Protein AF-A0A4D7AUW5-F1 (afdb_monomer_lite)

Sequence (113 aa):
MTYCKEFSALLDPYIDGELSPEETARVREHLHTCDGCRAYVQAALAIRDAFPEAEDTPVPDGFAAGVMAAIRADAAPGSAGDPGGQRRCSPWPPAVPSWCWPSPACPAPAAPL

Secondary structure (DSSP, 8-state):
----TTTHHHHHHHHHT-S-HHHHHHHHHHHHH-HHHHHHHHHHHHHHTT-TT---PPPPTTHHHHHHHHHHHHTS------TT------SSSTTS-S-SS--S--PPPPPP-

Organism: NCBI:txid2093857

Foldseek 3Di:
DDDDPVCPVPLVCLLVVNDDPVSVVVVVVVCVPDVRSVVVSVVSNVVVVVPPVPDPDDDDPCNVVVVVVVVVVVVDPDCPDDPDDDDDAWDVVVVTGHDVDDDDPDDDDDDDD

InterPro domains:
  IPR027383 Putative zinc-finger [PF13490] (4-38)
  IPR041916 Anti-sigma factor, zinc-finger domain superfamily [G3DSA:1.10.10.1320] (6-109)

Structure (mmCIF, N/CA/C/O backbone):
data_AF-A0A4D7AUW5-F1
#
_entry.id   AF-A0A4D7AUW5-F1
#
loop_
_atom_site.group_PDB
_atom_site.id
_atom_site.type_symbol
_atom_site.label_atom_id
_atom_site.label_alt_id
_atom_site.label_comp_id
_atom_site.label_asym_id
_atom_site.label_entity_id
_atom_site.label_seq_id
_atom_site.pdbx_PDB_ins_code
_atom_site.Cartn_x
_atom_site.Cartn_y
_atom_site.Cartn_z
_atom_site.occupancy
_atom_site.B_iso_or_equiv
_atom_site.auth_seq_id
_atom_site.auth_comp_id
_atom_site.auth_asym_id
_atom_site.auth_atom_id
_atom_site.pdbx_PDB_model_num
ATOM 1 N N . MET A 1 1 ? -18.764 0.714 -0.008 1.00 56.84 1 MET A N 1
ATOM 2 C CA . MET A 1 1 ? -17.666 0.542 0.965 1.00 56.84 1 MET A CA 1
ATOM 3 C C . MET A 1 1 ? -17.079 1.910 1.246 1.00 56.84 1 MET A C 1
ATOM 5 O O . MET A 1 1 ? -16.795 2.607 0.282 1.00 56.84 1 MET A O 1
ATOM 9 N N . THR A 1 2 ? -16.922 2.296 2.511 1.00 78.69 2 THR A N 1
ATOM 10 C CA . THR A 1 2 ? -16.333 3.591 2.886 1.00 78.69 2 THR A CA 1
ATOM 11 C C . THR A 1 2 ? -15.319 3.346 3.995 1.00 78.69 2 THR A C 1
ATOM 13 O O . THR A 1 2 ? -15.696 2.895 5.073 1.00 78.69 2 THR A O 1
ATOM 16 N N . TYR A 1 3 ? -14.045 3.597 3.709 1.00 79.94 3 TYR A N 1
ATOM 17 C CA . TYR A 1 3 ? -12.944 3.509 4.668 1.00 79.94 3 TYR A CA 1
ATOM 18 C C . TYR A 1 3 ? -12.620 4.897 5.245 1.00 79.94 3 TYR A C 1
ATOM 20 O O . TYR A 1 3 ? -13.064 5.928 4.728 1.00 79.94 3 TYR A O 1
ATOM 28 N N . CYS A 1 4 ? -11.894 4.937 6.360 1.00 92.81 4 CYS A N 1
ATOM 29 C CA . CYS A 1 4 ? -11.630 6.167 7.103 1.00 92.81 4 CYS A CA 1
ATOM 30 C C . CYS A 1 4 ? -10.592 7.055 6.398 1.00 92.81 4 CYS A C 1
ATOM 32 O O . CYS A 1 4 ? -9.470 6.625 6.145 1.00 92.81 4 CYS A O 1
ATOM 34 N N . LYS A 1 5 ? -10.932 8.335 6.172 1.00 92.19 5 LYS A N 1
ATOM 35 C CA . LYS A 1 5 ? -10.003 9.343 5.615 1.00 92.19 5 LYS A CA 1
ATOM 36 C C . LYS A 1 5 ? -8.784 9.625 6.501 1.00 92.19 5 LYS A C 1
ATOM 38 O O . LYS A 1 5 ? -7.768 10.080 6.002 1.00 92.19 5 LYS A O 1
ATOM 43 N N . GLU A 1 6 ? -8.896 9.388 7.806 1.00 93.00 6 GLU A N 1
ATOM 44 C CA . GLU A 1 6 ? -7.786 9.533 8.756 1.00 93.00 6 GLU A CA 1
ATOM 45 C C . GLU A 1 6 ? -6.681 8.499 8.496 1.00 93.00 6 GLU A C 1
ATOM 47 O O . GLU A 1 6 ? -5.500 8.832 8.511 1.00 93.00 6 GLU A O 1
ATOM 52 N N . PHE A 1 7 ? -7.073 7.256 8.205 1.00 95.25 7 PHE A N 1
ATOM 53 C CA . PHE A 1 7 ? -6.149 6.143 7.999 1.00 95.25 7 PHE A CA 1
ATOM 54 C C . PHE A 1 7 ? -5.807 5.898 6.528 1.00 95.25 7 PHE A C 1
ATOM 56 O O . PHE A 1 7 ? -4.880 5.144 6.263 1.00 95.25 7 PHE A O 1
ATOM 63 N N . SER A 1 8 ? -6.493 6.529 5.566 1.00 93.62 8 SER A N 1
ATOM 64 C CA . SER A 1 8 ? -6.323 6.220 4.137 1.00 93.62 8 SER A CA 1
ATOM 65 C C . SER A 1 8 ? -4.890 6.382 3.622 1.00 93.62 8 SER A C 1
ATOM 67 O O . SER A 1 8 ? -4.481 5.603 2.777 1.00 93.62 8 SER A O 1
ATOM 69 N N . ALA A 1 9 ? -4.115 7.335 4.151 1.00 95.19 9 ALA A N 1
ATOM 70 C CA . ALA A 1 9 ? -2.703 7.513 3.784 1.00 95.19 9 ALA A CA 1
ATOM 71 C C . ALA A 1 9 ? -1.749 6.470 4.411 1.00 95.19 9 ALA A C 1
ATOM 73 O O . ALA A 1 9 ? -0.568 6.453 4.084 1.00 95.19 9 ALA A O 1
ATOM 74 N N . LEU A 1 10 ? -2.247 5.628 5.324 1.00 96.69 10 LEU A N 1
ATOM 75 C CA . LEU A 1 10 ? -1.496 4.572 6.008 1.00 96.69 10 LEU A CA 1
ATOM 76 C C . LEU A 1 10 ? -1.924 3.160 5.573 1.00 96.69 10 LEU A C 1
ATOM 78 O O . LEU A 1 10 ? -1.260 2.204 5.954 1.00 96.69 10 LEU A O 1
ATOM 82 N N . LEU A 1 11 ? -3.028 2.997 4.827 1.00 95.88 11 LEU A N 1
ATOM 83 C CA . LEU A 1 11 ? -3.498 1.663 4.428 1.00 95.88 11 LEU A CA 1
ATOM 84 C C . LEU A 1 11 ? -2.581 1.032 3.376 1.00 95.88 11 LEU A C 1
ATOM 86 O O . LEU A 1 11 ? -2.206 -0.124 3.543 1.00 95.88 11 LEU A O 1
ATOM 90 N N . ASP A 1 12 ? -2.179 1.787 2.353 1.00 95.38 12 ASP A N 1
ATOM 91 C CA . ASP A 1 12 ? -1.362 1.249 1.257 1.00 95.38 12 ASP A CA 1
ATOM 92 C C . ASP A 1 12 ? 0.068 0.916 1.740 1.00 95.38 12 ASP A C 1
ATOM 94 O O . ASP A 1 12 ? 0.448 -0.254 1.662 1.00 95.38 12 ASP A O 1
ATOM 98 N N . PRO A 1 13 ? 0.796 1.816 2.443 1.00 96.31 13 PRO A N 1
ATOM 99 C CA . PRO A 1 13 ? 2.089 1.469 3.049 1.00 96.31 13 PRO A CA 1
ATOM 100 C C . PRO A 1 13 ? 2.019 0.346 4.102 1.00 96.31 13 PRO A C 1
ATOM 102 O O . PRO A 1 13 ? 3.027 -0.300 4.385 1.00 96.31 13 PRO A O 1
ATOM 105 N N . TYR A 1 14 ? 0.848 0.084 4.703 1.00 96.50 14 TYR A N 1
ATOM 106 C CA . TYR A 1 14 ? 0.636 -1.073 5.586 1.00 96.50 14 TYR A CA 1
ATOM 107 C C . TYR A 1 14 ? 0.500 -2.393 4.806 1.00 96.50 14 TYR A C 1
ATOM 109 O O . TYR A 1 14 ? 0.928 -3.437 5.299 1.00 96.50 14 TYR A O 1
ATOM 117 N N . ILE A 1 15 ? -0.104 -2.365 3.614 1.00 95.12 15 ILE A N 1
ATOM 118 C CA . ILE A 1 15 ? -0.247 -3.531 2.725 1.00 95.12 15 ILE A CA 1
ATOM 119 C C . ILE A 1 15 ? 1.115 -3.920 2.132 1.00 95.12 15 ILE A C 1
ATOM 121 O O . ILE A 1 15 ? 1.438 -5.113 2.081 1.00 95.12 15 ILE A O 1
ATOM 125 N N . ASP A 1 16 ? 1.911 -2.916 1.756 1.00 93.69 16 ASP A N 1
ATOM 126 C CA . ASP A 1 16 ? 3.245 -3.076 1.165 1.00 93.69 16 ASP A CA 1
ATOM 127 C C . ASP A 1 16 ? 4.345 -3.328 2.218 1.00 93.69 16 ASP A C 1
ATOM 129 O O . ASP A 1 16 ? 5.386 -3.906 1.911 1.00 93.69 16 ASP A O 1
ATOM 133 N N . GLY A 1 17 ? 4.092 -2.979 3.487 1.00 94.81 17 GLY A N 1
ATOM 134 C CA . GLY A 1 17 ? 4.986 -3.254 4.620 1.00 94.81 17 GLY A CA 1
ATOM 135 C C . GLY A 1 17 ? 6.039 -2.174 4.898 1.00 94.81 17 GLY A C 1
ATOM 136 O O . GLY A 1 17 ? 7.016 -2.444 5.594 1.00 94.81 17 GLY A O 1
ATOM 137 N N . GLU A 1 18 ? 5.846 -0.961 4.379 1.00 97.25 18 GLU A N 1
ATOM 138 C CA . GLU A 1 18 ? 6.792 0.162 4.474 1.00 97.25 18 GLU A CA 1
ATOM 139 C C . GLU A 1 18 ? 6.677 0.981 5.778 1.00 97.25 18 GLU A C 1
ATOM 141 O O . GLU A 1 18 ? 7.550 1.797 6.079 1.00 97.25 18 GLU A O 1
ATOM 146 N N . LEU A 1 19 ? 5.603 0.799 6.557 1.00 97.19 19 LEU A N 1
ATOM 147 C CA . LEU A 1 19 ? 5.360 1.564 7.787 1.00 97.19 19 LEU A CA 1
ATOM 148 C C . LEU A 1 19 ? 6.361 1.268 8.912 1.00 97.19 19 LEU A C 1
ATOM 150 O O . LEU A 1 19 ? 6.808 0.137 9.112 1.00 97.19 19 LEU A O 1
ATOM 154 N N . SER A 1 20 ? 6.594 2.275 9.761 1.00 97.25 20 SER A N 1
ATOM 155 C CA . SER A 1 20 ? 7.284 2.081 11.043 1.00 97.25 20 SER A CA 1
ATOM 156 C C . SER A 1 20 ? 6.552 1.068 11.950 1.00 97.25 20 SER A C 1
ATOM 158 O O . SER A 1 20 ? 5.336 0.868 11.809 1.00 97.25 20 SER A O 1
ATOM 160 N N . PRO A 1 21 ? 7.237 0.433 12.923 1.00 96.69 21 PRO A N 1
ATOM 161 C CA . PRO A 1 21 ? 6.590 -0.431 13.916 1.00 96.69 21 PRO A CA 1
ATOM 162 C C . PRO A 1 21 ? 5.452 0.270 14.675 1.00 96.69 21 PRO A C 1
ATOM 164 O O . PRO A 1 21 ? 4.402 -0.328 14.926 1.00 96.69 21 PRO A O 1
ATOM 167 N N . GLU A 1 22 ? 5.631 1.551 14.995 1.00 97.19 22 GLU A N 1
ATOM 168 C CA . GLU A 1 22 ? 4.674 2.398 15.707 1.00 97.19 22 GLU A CA 1
ATOM 169 C C . GLU A 1 22 ? 3.417 2.673 14.867 1.00 97.19 22 GLU A C 1
ATOM 171 O O . GLU A 1 22 ? 2.291 2.581 15.366 1.00 97.19 22 GLU A O 1
ATOM 176 N N . GLU A 1 23 ? 3.577 2.976 13.578 1.00 97.06 23 GLU A N 1
ATOM 177 C CA . GLU A 1 23 ? 2.452 3.176 12.657 1.00 97.06 23 GLU A CA 1
ATOM 178 C C . GLU A 1 23 ? 1.756 1.857 12.324 1.00 97.06 23 GLU A C 1
ATOM 180 O O . GLU A 1 23 ? 0.527 1.800 12.333 1.00 97.06 23 GLU A O 1
ATOM 185 N N . THR A 1 24 ? 2.515 0.776 12.145 1.00 97.31 24 THR A N 1
ATOM 186 C CA . THR A 1 24 ? 1.989 -0.586 11.971 1.00 97.31 24 THR A CA 1
ATOM 187 C C . THR A 1 24 ? 1.111 -1.003 13.154 1.00 97.31 24 THR A C 1
ATOM 189 O O . THR A 1 24 ? 0.047 -1.599 12.956 1.00 97.31 24 THR A O 1
ATOM 192 N N . ALA A 1 25 ? 1.506 -0.664 14.387 1.00 97.19 25 ALA A N 1
ATOM 193 C CA . ALA A 1 25 ? 0.694 -0.896 15.580 1.00 97.19 25 ALA A CA 1
ATOM 194 C C . ALA A 1 25 ? -0.586 -0.038 15.588 1.00 97.19 25 ALA A C 1
ATOM 196 O O . ALA A 1 25 ? -1.674 -0.565 15.829 1.00 97.19 25 ALA A O 1
ATOM 197 N N . ARG A 1 26 ? -0.485 1.259 15.256 1.00 96.69 26 ARG A N 1
ATOM 198 C CA . ARG A 1 26 ? -1.642 2.174 15.155 1.00 96.69 26 ARG A CA 1
ATOM 199 C C . ARG A 1 26 ? -2.661 1.724 14.105 1.00 96.69 26 ARG A C 1
ATOM 201 O O . ARG A 1 26 ? -3.859 1.743 14.382 1.00 96.69 26 ARG A O 1
ATOM 208 N N . VAL A 1 27 ? -2.205 1.310 12.920 1.00 97.19 27 VAL A N 1
ATOM 209 C CA . VAL A 1 27 ? -3.084 0.773 11.870 1.00 97.19 27 VAL A CA 1
ATOM 210 C C . VAL A 1 27 ? -3.740 -0.517 12.353 1.00 97.19 27 VAL A C 1
ATOM 212 O O . VAL A 1 27 ? -4.953 -0.644 12.236 1.00 97.19 27 VAL A O 1
ATOM 215 N N . ARG A 1 28 ? -2.991 -1.442 12.966 1.00 96.50 28 ARG A N 1
ATOM 216 C CA . ARG A 1 28 ? -3.540 -2.707 13.482 1.00 96.50 28 ARG A CA 1
ATOM 217 C C . ARG A 1 28 ? -4.657 -2.498 14.509 1.00 96.50 28 ARG A C 1
ATOM 219 O O . ARG A 1 28 ? -5.702 -3.132 14.388 1.00 96.50 28 ARG A O 1
ATOM 226 N N . GLU A 1 29 ? -4.481 -1.577 15.455 1.00 97.19 29 GLU A N 1
ATOM 227 C CA . GLU A 1 29 ? -5.514 -1.217 16.440 1.00 97.19 29 GLU A CA 1
ATOM 228 C C . GLU A 1 29 ? -6.773 -0.638 15.766 1.00 97.19 29 GLU A C 1
ATOM 230 O O . GLU A 1 29 ? -7.901 -1.047 16.054 1.00 97.19 29 GLU A O 1
ATOM 235 N N . HIS A 1 30 ? -6.601 0.242 14.776 1.00 97.06 30 HIS A N 1
ATOM 236 C CA . HIS A 1 30 ? -7.722 0.737 13.976 1.00 97.06 30 HIS A CA 1
ATOM 237 C C . HIS A 1 30 ? -8.412 -0.380 13.174 1.00 97.06 30 HIS A C 1
ATOM 239 O O . HIS A 1 30 ? -9.641 -0.435 13.118 1.00 97.06 30 HIS A O 1
ATOM 245 N N . LEU A 1 31 ? -7.654 -1.319 12.601 1.00 96.56 31 LEU A N 1
ATOM 246 C CA . LEU A 1 31 ? -8.213 -2.477 11.901 1.00 96.56 31 LEU A CA 1
ATOM 247 C C . LEU A 1 31 ? -8.985 -3.409 12.842 1.00 96.56 31 LEU A C 1
ATOM 249 O O . LEU A 1 31 ? -9.909 -4.068 12.374 1.00 96.56 31 LEU A O 1
ATOM 253 N N . HIS A 1 32 ? -8.697 -3.467 14.147 1.00 96.69 32 HIS A N 1
ATOM 254 C CA . HIS A 1 32 ? -9.545 -4.213 15.087 1.00 96.69 32 HIS A CA 1
ATOM 255 C C . HIS A 1 32 ? -10.959 -3.617 15.189 1.00 96.69 32 HIS A C 1
ATOM 257 O O . HIS A 1 32 ? -11.925 -4.382 15.242 1.00 96.69 32 HIS A O 1
ATOM 263 N N . THR A 1 33 ? -11.100 -2.290 15.118 1.00 95.12 33 THR A N 1
ATOM 264 C CA . THR A 1 33 ? -12.368 -1.569 15.355 1.00 95.12 33 THR A CA 1
ATOM 265 C C . THR A 1 33 ? -13.101 -1.089 14.094 1.00 95.12 33 THR A C 1
ATOM 267 O O . THR A 1 33 ? -14.302 -0.831 14.165 1.00 95.12 33 THR A O 1
ATOM 270 N N . CYS A 1 34 ? -12.437 -0.986 12.935 1.00 97.00 34 CYS A N 1
ATOM 271 C CA . CYS A 1 34 ? -13.025 -0.453 11.701 1.00 97.00 34 CYS A CA 1
ATOM 272 C C . CYS A 1 34 ? -13.148 -1.497 10.577 1.00 97.00 34 CYS A C 1
ATOM 274 O O . CYS A 1 34 ? -12.203 -1.750 9.826 1.00 97.00 34 CYS A O 1
ATOM 276 N N . ASP A 1 35 ? -14.356 -2.032 10.375 1.00 95.88 35 ASP A N 1
ATOM 277 C CA . ASP A 1 35 ? -14.628 -3.017 9.316 1.00 95.88 35 ASP A CA 1
ATOM 278 C C . ASP A 1 35 ? -14.472 -2.461 7.890 1.00 95.88 35 ASP A C 1
ATOM 280 O O . ASP A 1 35 ? -14.135 -3.208 6.972 1.00 95.88 35 ASP A O 1
ATOM 284 N N . GLY A 1 36 ? -14.658 -1.150 7.691 1.00 96.19 36 GLY A N 1
ATOM 285 C CA . GLY A 1 36 ? -14.444 -0.499 6.393 1.00 96.19 36 GLY A CA 1
ATOM 286 C C . GLY A 1 36 ? -12.979 -0.549 5.948 1.00 96.19 36 GLY A C 1
ATOM 287 O O . GLY A 1 36 ? -12.692 -0.906 4.805 1.00 96.19 36 GLY A O 1
ATOM 288 N N . CYS A 1 37 ? -12.053 -0.255 6.864 1.00 96.75 37 CYS A N 1
ATOM 289 C CA . CYS A 1 37 ? -10.613 -0.369 6.626 1.00 96.75 37 CYS A CA 1
ATOM 290 C C . CYS A 1 37 ? -10.150 -1.834 6.633 1.00 96.75 37 CYS A C 1
ATOM 292 O O . CYS A 1 37 ? -9.335 -2.212 5.794 1.00 96.75 37 CYS A O 1
ATOM 294 N N . ARG A 1 38 ? -10.726 -2.687 7.499 1.00 96.50 38 ARG A N 1
ATOM 295 C CA . ARG A 1 38 ? -10.497 -4.144 7.496 1.00 96.50 38 ARG A CA 1
ATOM 296 C C . ARG A 1 38 ? -10.774 -4.739 6.115 1.00 96.50 38 ARG A C 1
ATOM 298 O O . ARG A 1 38 ? -9.914 -5.414 5.561 1.00 96.50 38 ARG A O 1
ATOM 305 N N . ALA A 1 39 ? -11.942 -4.454 5.540 1.00 96.44 39 ALA A N 1
ATOM 306 C CA . ALA A 1 39 ? -12.336 -4.973 4.233 1.00 96.44 39 ALA A CA 1
ATOM 307 C C . ALA A 1 39 ? -11.459 -4.442 3.086 1.00 96.44 39 ALA A C 1
ATOM 309 O O . ALA A 1 39 ? -11.172 -5.196 2.161 1.00 96.44 39 ALA A O 1
ATOM 310 N N . TYR A 1 40 ? -11.005 -3.184 3.158 1.00 95.44 40 TYR A N 1
ATOM 311 C CA . TYR A 1 40 ? -10.058 -2.621 2.189 1.00 95.44 40 TYR A CA 1
ATOM 312 C C . TYR A 1 40 ? -8.734 -3.398 2.185 1.00 95.44 40 TYR A C 1
ATOM 314 O O . TYR A 1 40 ? -8.335 -3.945 1.158 1.00 95.44 40 TYR A O 1
ATOM 322 N N . VAL A 1 41 ? -8.107 -3.529 3.358 1.00 95.88 41 VAL A N 1
ATOM 323 C CA . VAL A 1 41 ? -6.824 -4.227 3.520 1.00 95.88 41 VAL A CA 1
ATOM 324 C C . VAL A 1 41 ? -6.937 -5.703 3.130 1.00 95.88 41 VAL A C 1
ATOM 326 O O . VAL A 1 41 ? -6.078 -6.212 2.419 1.00 95.88 41 VAL A O 1
ATOM 329 N N . GLN A 1 42 ? -8.007 -6.397 3.529 1.00 95.81 42 GLN A N 1
ATOM 330 C CA . GLN A 1 42 ? -8.210 -7.801 3.144 1.00 95.81 42 GLN A CA 1
ATOM 331 C C . GLN A 1 42 ? -8.410 -7.982 1.630 1.00 95.81 42 GLN A C 1
ATOM 333 O O . GLN A 1 42 ? -7.912 -8.959 1.078 1.00 95.81 42 GLN A O 1
ATOM 338 N N . ALA A 1 43 ? -9.082 -7.050 0.944 1.00 94.81 43 ALA A N 1
ATOM 339 C CA . ALA A 1 43 ? -9.235 -7.109 -0.510 1.00 94.81 43 ALA A CA 1
ATOM 340 C C . ALA A 1 43 ? -7.900 -6.899 -1.245 1.00 94.81 43 ALA A C 1
ATOM 342 O O . ALA A 1 43 ? -7.616 -7.618 -2.199 1.00 94.81 43 ALA A O 1
ATOM 343 N N . ALA A 1 44 ? -7.065 -5.961 -0.788 1.00 93.81 44 ALA A N 1
ATOM 344 C CA . ALA A 1 44 ? -5.752 -5.710 -1.381 1.00 93.81 44 ALA A CA 1
ATOM 345 C C . ALA A 1 44 ? -4.773 -6.877 -1.154 1.00 93.81 44 ALA A C 1
ATOM 347 O O . ALA A 1 44 ? -4.135 -7.339 -2.100 1.00 93.81 44 ALA A O 1
ATOM 348 N N . LEU A 1 45 ? -4.718 -7.421 0.070 1.00 92.81 45 LEU A N 1
ATOM 349 C CA . LEU A 1 45 ? -3.914 -8.609 0.380 1.00 92.81 45 LEU A CA 1
ATOM 350 C C . LEU A 1 45 ? -4.351 -9.819 -0.461 1.00 92.81 45 LEU A C 1
ATOM 352 O O . LEU A 1 45 ? -3.504 -10.493 -1.033 1.00 92.81 45 LEU A O 1
ATOM 356 N N . ALA A 1 46 ? -5.660 -10.042 -0.630 1.00 93.94 46 ALA A N 1
ATOM 357 C CA . ALA A 1 46 ? -6.173 -11.122 -1.474 1.00 93.94 46 ALA A CA 1
ATOM 358 C C . ALA A 1 46 ? -5.817 -10.970 -2.967 1.00 93.94 46 ALA A C 1
ATOM 360 O O . ALA A 1 46 ? -5.744 -11.976 -3.666 1.00 93.94 46 ALA A O 1
ATOM 361 N N . ILE A 1 47 ? -5.586 -9.747 -3.463 1.00 91.31 47 ILE A N 1
ATOM 362 C CA . ILE A 1 47 ? -5.083 -9.515 -4.829 1.00 91.31 47 ILE A CA 1
ATOM 363 C C . ILE A 1 47 ? -3.593 -9.857 -4.914 1.00 91.31 47 ILE A C 1
ATOM 365 O O . ILE A 1 47 ? -3.190 -10.543 -5.848 1.00 91.31 47 ILE A O 1
ATOM 369 N N . ARG A 1 48 ? -2.779 -9.420 -3.946 1.00 86.56 48 ARG A N 1
ATOM 370 C CA . ARG A 1 48 ? -1.339 -9.728 -3.896 1.00 86.56 48 ARG A CA 1
ATOM 371 C C . ARG A 1 48 ? -1.094 -11.236 -3.784 1.00 86.56 48 ARG A C 1
ATOM 373 O O . ARG A 1 48 ? -0.336 -11.806 -4.561 1.00 86.56 48 ARG A O 1
ATOM 380 N N . ASP A 1 49 ? -1.793 -11.885 -2.859 1.00 87.19 49 ASP A N 1
ATOM 381 C CA . ASP A 1 49 ? -1.635 -13.307 -2.551 1.00 87.19 49 ASP A CA 1
ATOM 382 C C . ASP A 1 49 ? -2.227 -14.222 -3.657 1.00 87.19 49 ASP A C 1
ATOM 384 O O . ASP A 1 49 ? -2.033 -15.436 -3.628 1.00 87.19 49 ASP A O 1
ATOM 388 N N . ALA A 1 50 ? -2.908 -13.654 -4.667 1.00 89.56 50 ALA A N 1
ATOM 389 C CA . ALA A 1 50 ? -3.406 -14.369 -5.848 1.00 89.56 50 ALA A CA 1
ATOM 390 C C . ALA A 1 50 ? -2.351 -14.595 -6.953 1.00 89.56 50 ALA A C 1
ATOM 392 O O . ALA A 1 50 ? -2.657 -15.269 -7.938 1.00 89.56 50 ALA A O 1
ATOM 393 N N . PHE A 1 51 ? -1.121 -14.088 -6.797 1.00 83.69 51 PHE A N 1
ATOM 394 C CA . PHE A 1 51 ? -0.010 -14.293 -7.741 1.00 83.69 51 PHE A CA 1
ATOM 395 C C . PHE A 1 51 ? 1.167 -15.099 -7.137 1.00 83.69 51 PHE A C 1
ATOM 397 O O . PHE A 1 51 ? 2.308 -14.642 -7.195 1.00 83.69 51 PHE A O 1
ATOM 404 N N . PRO A 1 52 ? 0.951 -16.310 -6.579 1.00 71.25 52 PRO A N 1
ATOM 405 C CA . PRO A 1 52 ? 2.020 -17.101 -5.955 1.00 71.25 52 PRO A CA 1
ATOM 406 C C . PRO A 1 52 ? 3.055 -17.651 -6.956 1.00 71.25 52 PRO A C 1
ATOM 408 O O . PRO A 1 52 ? 4.128 -18.077 -6.545 1.00 71.25 52 PRO A O 1
ATOM 411 N N . GLU A 1 53 ? 2.737 -17.652 -8.255 1.00 66.69 53 GLU A N 1
ATOM 412 C CA . GLU A 1 53 ? 3.623 -18.082 -9.351 1.00 66.69 53 GLU A CA 1
ATOM 413 C C . GLU A 1 53 ? 4.413 -16.912 -9.977 1.00 66.69 53 GLU A C 1
ATOM 415 O O . GLU A 1 53 ? 5.091 -17.087 -10.989 1.00 66.69 53 GLU A O 1
ATOM 420 N N . ALA A 1 54 ? 4.341 -15.706 -9.400 1.00 66.69 54 ALA A N 1
ATOM 421 C CA . ALA A 1 54 ? 5.186 -14.583 -9.798 1.00 66.69 54 ALA A CA 1
ATOM 422 C C . ALA A 1 54 ? 6.615 -14.780 -9.257 1.00 66.69 54 ALA A C 1
ATOM 424 O O . ALA A 1 54 ? 6.976 -14.235 -8.216 1.00 66.69 54 ALA A O 1
ATOM 425 N N . GLU A 1 55 ? 7.415 -15.597 -9.947 1.00 61.88 55 GLU A N 1
ATOM 426 C CA . GLU A 1 55 ? 8.800 -15.882 -9.558 1.00 61.88 55 GLU A CA 1
ATOM 427 C C . GLU A 1 55 ? 9.660 -14.606 -9.500 1.00 61.88 55 GLU A C 1
ATOM 429 O O . GLU A 1 55 ? 9.701 -13.820 -10.455 1.00 61.88 55 GLU A O 1
ATOM 434 N N . ASP A 1 56 ? 10.412 -14.448 -8.402 1.00 72.94 56 ASP A N 1
A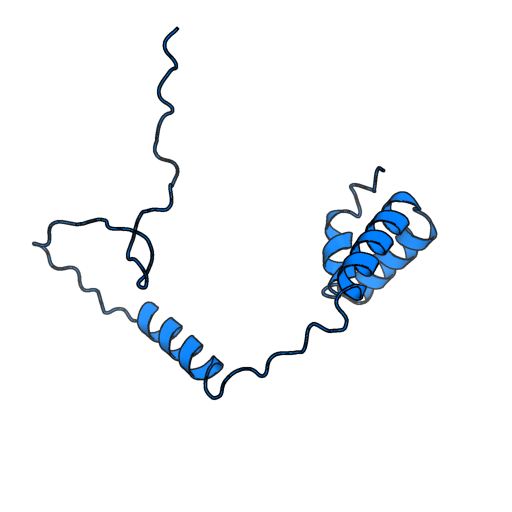TOM 435 C CA . ASP A 1 56 ? 11.468 -13.441 -8.260 1.00 72.94 56 ASP A CA 1
ATOM 436 C C . ASP A 1 56 ? 12.511 -13.628 -9.371 1.00 72.94 56 ASP A C 1
ATOM 438 O O . ASP A 1 56 ? 13.423 -14.457 -9.291 1.00 72.94 56 ASP A O 1
ATOM 442 N N . THR A 1 57 ? 12.367 -12.851 -10.444 1.00 80.19 57 THR A N 1
ATOM 443 C CA . THR A 1 57 ? 13.263 -12.923 -11.598 1.00 80.19 57 THR A CA 1
ATOM 444 C C . THR A 1 57 ? 14.667 -12.484 -11.168 1.00 80.19 57 THR A C 1
ATOM 446 O O . THR A 1 57 ? 14.823 -11.360 -10.681 1.00 80.19 57 THR A O 1
ATOM 449 N N . PRO A 1 58 ? 15.712 -13.316 -11.353 1.00 88.44 58 PRO A N 1
ATOM 450 C CA . PRO A 1 58 ? 17.052 -12.990 -10.885 1.00 88.44 58 PRO A CA 1
ATOM 451 C C . PRO A 1 58 ? 17.567 -11.717 -11.561 1.00 88.44 58 PRO A C 1
ATOM 453 O O . PRO A 1 58 ? 17.613 -11.618 -12.790 1.00 88.44 58 PRO A O 1
ATOM 456 N N . VAL A 1 59 ? 17.971 -10.739 -10.745 1.00 90.94 59 VAL A N 1
ATOM 457 C CA . VAL A 1 59 ? 18.522 -9.464 -11.221 1.00 90.94 59 VAL A CA 1
ATOM 458 C C . VAL A 1 59 ? 19.780 -9.742 -12.059 1.00 90.94 59 VAL A C 1
ATOM 460 O O . VAL A 1 59 ? 20.711 -10.356 -11.535 1.00 90.94 59 VAL A O 1
ATOM 463 N N . PRO A 1 60 ? 19.851 -9.299 -13.332 1.00 92.88 60 PRO A N 1
ATOM 464 C CA . PRO A 1 60 ? 20.985 -9.609 -14.199 1.00 92.88 60 PRO A CA 1
ATOM 465 C C . PRO A 1 60 ? 22.327 -9.102 -13.661 1.00 92.88 60 PRO A C 1
ATOM 467 O O . PRO A 1 60 ? 22.420 -7.995 -13.116 1.00 92.88 60 PRO A O 1
ATOM 470 N N . ASP A 1 61 ? 23.385 -9.885 -13.885 1.00 94.44 61 ASP A N 1
ATOM 471 C CA . ASP A 1 61 ? 24.747 -9.534 -13.481 1.00 94.44 61 ASP A CA 1
ATOM 472 C C . ASP A 1 61 ? 25.147 -8.135 -13.971 1.00 94.44 61 ASP A C 1
ATOM 474 O O . ASP A 1 61 ? 24.995 -7.772 -15.139 1.00 94.44 61 ASP A O 1
ATOM 478 N N . GLY A 1 62 ? 25.666 -7.322 -13.050 1.00 95.56 62 GLY A N 1
ATOM 479 C CA . GLY A 1 62 ? 26.099 -5.956 -13.339 1.00 95.56 62 GLY A CA 1
ATOM 480 C C . GLY A 1 62 ? 24.981 -4.917 -13.499 1.00 95.5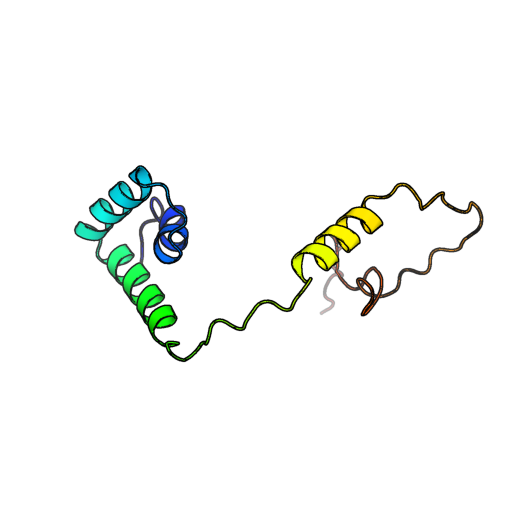6 62 GLY A C 1
ATOM 481 O O . GLY A 1 62 ? 25.316 -3.743 -13.656 1.00 95.56 62 GLY A O 1
ATOM 482 N N . PHE A 1 63 ? 23.690 -5.273 -13.394 1.00 95.81 63 PHE A N 1
ATOM 483 C CA . PHE A 1 63 ? 22.561 -4.334 -13.538 1.00 95.81 63 PHE A CA 1
ATOM 484 C C . PHE A 1 63 ? 22.736 -3.055 -12.700 1.00 95.81 63 PHE A C 1
ATOM 486 O O . PHE A 1 63 ? 22.736 -1.950 -13.243 1.00 95.81 63 PHE A O 1
ATOM 493 N N . ALA A 1 64 ? 22.992 -3.195 -11.395 1.00 95.69 64 ALA A N 1
ATOM 494 C CA . ALA A 1 64 ? 23.201 -2.056 -10.497 1.00 95.69 64 ALA A CA 1
ATOM 495 C C . ALA A 1 64 ? 24.416 -1.190 -10.891 1.00 95.69 64 ALA A C 1
ATOM 497 O O . ALA A 1 64 ? 24.374 0.034 -10.769 1.00 95.69 64 ALA A O 1
ATOM 498 N N . ALA A 1 65 ? 25.489 -1.798 -11.412 1.00 96.19 65 ALA A N 1
ATOM 499 C CA . ALA A 1 65 ? 26.658 -1.062 -11.891 1.00 96.19 65 ALA A CA 1
ATOM 500 C C . ALA A 1 65 ? 26.350 -0.283 -13.183 1.00 96.19 65 ALA A C 1
ATOM 502 O O . ALA A 1 65 ? 26.767 0.868 -13.311 1.00 96.19 65 ALA A O 1
ATOM 503 N N . GLY A 1 66 ? 25.575 -0.871 -14.101 1.00 96.25 66 GLY A N 1
ATOM 504 C CA . GLY A 1 66 ? 25.101 -0.215 -15.323 1.00 96.25 66 GLY A CA 1
ATOM 505 C C . GLY A 1 66 ? 24.176 0.971 -15.036 1.00 96.25 66 GLY A C 1
ATOM 506 O O . GLY A 1 66 ? 24.404 2.063 -15.557 1.00 96.25 66 GLY A O 1
ATOM 507 N N . VAL A 1 67 ? 23.197 0.796 -14.141 1.00 96.69 67 VAL A N 1
ATOM 508 C CA . VAL A 1 67 ? 22.301 1.874 -13.678 1.00 96.69 67 VAL A CA 1
ATOM 509 C C . VAL A 1 67 ? 23.105 3.024 -13.060 1.00 96.69 67 VAL A C 1
ATOM 511 O O . VAL A 1 67 ? 22.944 4.179 -13.456 1.00 96.69 67 VAL A O 1
ATOM 514 N N . MET A 1 68 ? 24.038 2.724 -12.150 1.00 96.31 68 MET A N 1
ATOM 515 C CA . MET A 1 68 ? 24.871 3.752 -11.516 1.00 96.31 68 MET A CA 1
ATOM 516 C C . MET A 1 68 ? 25.868 4.413 -12.481 1.00 96.31 68 MET A C 1
ATOM 518 O O . MET A 1 68 ? 26.250 5.562 -12.255 1.00 96.31 68 MET A O 1
ATOM 522 N N . ALA A 1 69 ? 26.283 3.738 -13.558 1.00 95.44 69 ALA A N 1
ATOM 523 C CA . ALA A 1 69 ? 27.082 4.346 -14.620 1.00 95.44 69 ALA A CA 1
ATOM 524 C C . ALA A 1 69 ? 26.250 5.324 -15.468 1.00 95.44 69 ALA A C 1
ATOM 526 O O . ALA A 1 69 ? 26.712 6.434 -15.730 1.00 95.44 69 ALA A O 1
ATOM 527 N N . ALA A 1 70 ? 25.015 4.958 -15.830 1.00 94.44 70 ALA A N 1
ATOM 528 C CA . ALA A 1 70 ? 24.103 5.823 -16.578 1.00 94.44 70 ALA A CA 1
ATOM 529 C C . ALA A 1 70 ? 23.765 7.113 -15.807 1.00 94.44 70 ALA A C 1
ATOM 531 O O . ALA A 1 70 ? 23.913 8.205 -16.353 1.00 94.44 70 ALA A O 1
ATOM 532 N N . ILE A 1 71 ? 23.424 7.004 -14.516 1.00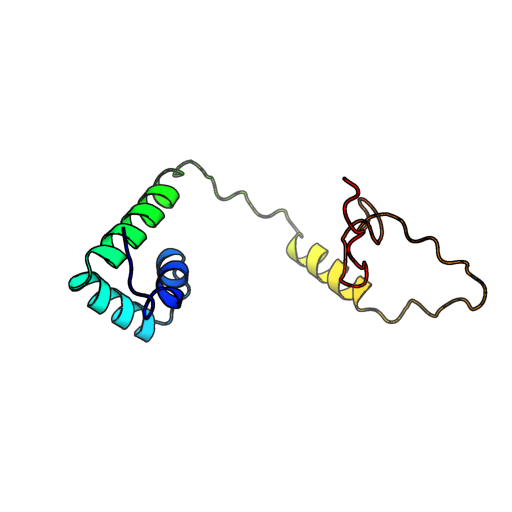 95.00 71 ILE A N 1
ATOM 533 C CA . ILE A 1 71 ? 23.141 8.162 -13.644 1.00 95.00 71 ILE A CA 1
ATOM 534 C C . ILE A 1 71 ? 24.346 9.119 -13.575 1.00 95.00 71 ILE A C 1
ATOM 536 O O . ILE A 1 71 ? 24.183 10.336 -13.612 1.00 95.00 71 ILE A O 1
ATOM 540 N N . ARG A 1 72 ? 25.576 8.588 -13.512 1.00 92.31 72 ARG A N 1
ATOM 541 C CA . ARG A 1 72 ? 26.805 9.406 -13.499 1.00 92.31 72 ARG A CA 1
ATOM 542 C C . ARG A 1 72 ? 27.110 10.063 -14.845 1.00 92.31 72 ARG A C 1
ATOM 544 O O . ARG A 1 72 ? 27.725 11.124 -14.849 1.00 92.31 72 ARG A O 1
ATOM 551 N N . ALA A 1 73 ? 26.726 9.437 -15.956 1.00 88.69 73 ALA A N 1
ATOM 552 C CA . ALA A 1 73 ? 26.907 9.998 -17.292 1.00 88.69 73 ALA A CA 1
ATOM 553 C C . ALA A 1 73 ? 25.939 11.165 -17.553 1.00 88.69 73 ALA A C 1
ATOM 555 O O . ALA A 1 73 ? 26.355 12.174 -18.114 1.00 88.69 73 ALA A O 1
ATOM 556 N N . ASP A 1 74 ? 24.690 11.054 -17.094 1.00 83.81 74 ASP A N 1
ATOM 557 C CA . ASP A 1 74 ? 23.686 12.126 -17.173 1.00 83.81 74 ASP A CA 1
ATOM 558 C C . ASP A 1 74 ? 24.035 13.311 -16.249 1.00 83.81 74 ASP A C 1
ATOM 560 O O . ASP A 1 74 ? 23.966 14.472 -16.646 1.00 83.81 74 ASP A O 1
ATOM 564 N N . ALA A 1 75 ? 24.541 13.024 -15.043 1.00 75.62 75 ALA A N 1
ATOM 565 C CA . ALA A 1 75 ? 25.005 14.036 -14.091 1.00 75.62 75 ALA A CA 1
ATOM 566 C C . ALA A 1 75 ? 26.353 14.706 -14.456 1.00 75.62 75 ALA A C 1
ATOM 568 O O . ALA A 1 75 ? 26.836 15.560 -13.705 1.00 75.62 75 ALA A O 1
ATOM 569 N N . ALA A 1 76 ? 26.999 14.328 -15.565 1.00 61.59 76 ALA A N 1
ATOM 570 C CA . ALA A 1 76 ? 28.288 14.888 -15.963 1.00 61.59 76 ALA A CA 1
ATOM 571 C C . ALA A 1 76 ? 28.113 16.248 -16.679 1.00 61.59 76 ALA A C 1
ATOM 573 O O . ALA A 1 76 ? 27.420 16.315 -17.697 1.00 61.59 76 ALA A O 1
ATOM 574 N N . PRO A 1 77 ? 28.776 17.338 -16.235 1.00 52.19 77 PRO A N 1
ATOM 575 C CA . PRO A 1 77 ? 28.685 18.648 -16.886 1.00 52.19 77 PRO A CA 1
ATOM 576 C C . PRO A 1 77 ? 29.481 18.676 -18.207 1.00 52.19 77 PRO A C 1
ATOM 578 O O . PRO A 1 77 ? 30.581 19.223 -18.279 1.00 52.19 77 PRO A O 1
ATOM 581 N N . GLY A 1 78 ? 28.929 18.049 -19.251 1.00 55.88 78 GLY A N 1
ATOM 582 C CA . GLY A 1 78 ? 29.556 17.875 -20.570 1.00 55.88 78 GLY A CA 1
ATOM 583 C C . GLY A 1 78 ? 28.839 18.561 -21.739 1.00 55.88 78 GLY A C 1
ATOM 584 O O . GLY A 1 78 ? 29.427 18.711 -22.808 1.00 55.88 78 GLY A O 1
ATOM 585 N N . SER A 1 79 ? 27.598 19.022 -21.564 1.00 47.22 79 SER A N 1
ATOM 586 C CA . SER A 1 79 ? 26.816 19.721 -22.594 1.00 47.22 79 SER A CA 1
ATOM 587 C C . SER A 1 79 ? 27.117 21.227 -22.632 1.00 47.22 79 SER A C 1
ATOM 589 O O . SER A 1 79 ? 26.239 22.072 -22.450 1.00 47.22 79 SER A O 1
ATOM 591 N N . ALA A 1 80 ? 28.377 21.576 -22.909 1.00 44.78 80 ALA A N 1
ATOM 592 C CA . ALA A 1 80 ? 28.739 22.939 -23.291 1.00 44.78 80 ALA A CA 1
ATOM 593 C C . ALA A 1 80 ? 27.964 23.321 -24.567 1.00 44.78 80 ALA A C 1
ATOM 595 O O . ALA A 1 80 ? 28.199 22.763 -25.638 1.00 44.78 80 ALA A O 1
ATOM 596 N N . GLY A 1 81 ? 26.989 24.222 -24.430 1.00 43.25 81 GLY A N 1
ATOM 597 C CA . GLY A 1 81 ? 26.047 24.540 -25.499 1.00 43.25 81 GLY A CA 1
ATOM 598 C C . GLY A 1 81 ? 26.722 25.204 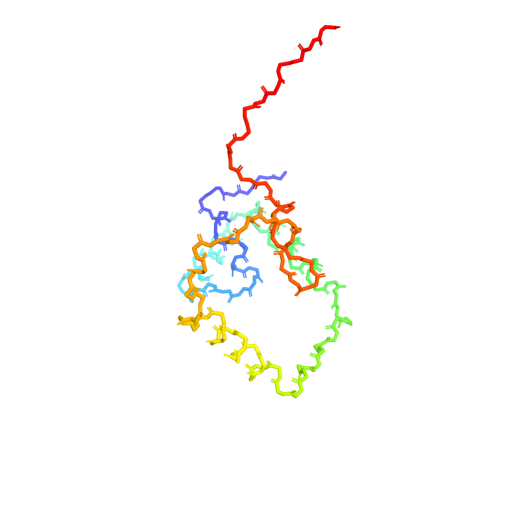-26.697 1.00 43.25 81 GLY A C 1
ATOM 599 O O . GLY A 1 81 ? 27.246 26.311 -26.579 1.00 43.25 81 GLY A O 1
ATOM 600 N N . ASP A 1 82 ? 26.651 24.552 -27.858 1.00 42.91 82 ASP A N 1
ATOM 601 C CA . ASP A 1 82 ? 27.006 25.163 -29.137 1.00 42.91 82 ASP A CA 1
ATOM 602 C C . ASP A 1 82 ? 26.123 26.406 -29.409 1.00 42.91 82 ASP A C 1
ATOM 604 O O . ASP A 1 82 ? 24.894 26.320 -29.299 1.00 42.91 82 ASP A O 1
ATOM 608 N N . PRO A 1 83 ? 26.707 27.562 -29.778 1.00 42.81 83 PRO A N 1
ATOM 609 C CA . PRO A 1 83 ? 25.959 28.801 -29.990 1.00 42.81 83 PRO A CA 1
ATOM 610 C C . PRO A 1 83 ? 25.247 28.896 -31.359 1.00 42.81 83 PRO A C 1
ATOM 612 O O . PRO A 1 83 ? 24.708 29.958 -31.671 1.00 42.81 83 PRO A O 1
ATOM 615 N N . GLY A 1 84 ? 25.238 27.839 -32.185 1.00 46.00 84 GLY A N 1
ATOM 616 C CA . GLY A 1 84 ? 24.711 27.838 -33.561 1.00 46.00 84 GLY A CA 1
ATOM 617 C C . GLY A 1 84 ? 23.658 26.762 -33.893 1.00 46.00 84 GLY A C 1
ATOM 618 O O . GLY A 1 84 ? 23.100 26.775 -34.993 1.00 46.00 84 GLY A O 1
ATOM 619 N N . GLY A 1 85 ? 23.355 25.837 -32.978 1.00 38.44 85 GLY A N 1
ATOM 620 C CA . GLY A 1 85 ? 22.479 24.687 -33.221 1.00 38.44 85 GLY A CA 1
ATOM 621 C C . GLY A 1 85 ? 20.972 24.975 -33.127 1.00 38.44 85 GLY A C 1
ATOM 622 O O . GLY A 1 85 ? 20.423 25.186 -32.044 1.00 38.44 85 GLY A O 1
ATOM 623 N N . GLN A 1 86 ? 20.256 24.893 -34.255 1.00 45.88 86 GLN A N 1
ATOM 624 C CA . GLN A 1 86 ? 18.787 24.967 -34.278 1.00 45.88 86 GLN A CA 1
ATOM 625 C C . GLN A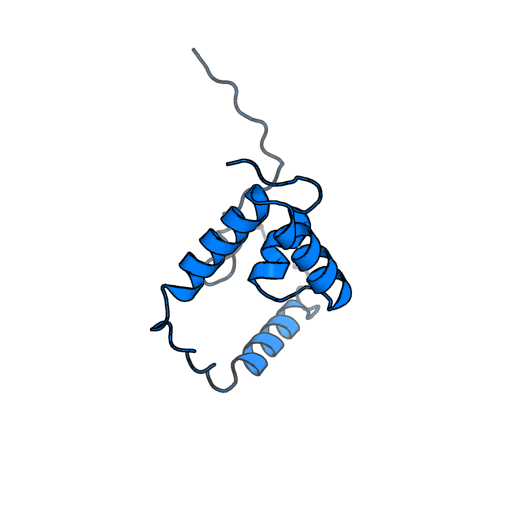 1 86 ? 18.156 23.760 -33.558 1.00 45.88 86 GLN A C 1
ATOM 627 O O . GLN A 1 86 ? 18.318 22.611 -33.973 1.00 45.88 86 GLN A O 1
ATOM 632 N N . ARG A 1 87 ? 17.400 24.024 -32.485 1.00 47.41 87 ARG A N 1
ATOM 633 C CA . ARG A 1 87 ? 16.791 22.994 -31.627 1.00 47.41 87 ARG A CA 1
ATOM 634 C C . ARG A 1 87 ? 15.687 22.213 -32.353 1.00 47.41 87 ARG A C 1
ATOM 636 O O . ARG A 1 87 ? 14.562 22.689 -32.480 1.00 47.41 87 ARG A O 1
ATOM 643 N N . ARG A 1 88 ? 15.987 20.975 -32.760 1.00 50.78 88 ARG A N 1
ATOM 644 C CA . ARG A 1 88 ? 14.975 19.940 -33.038 1.00 50.78 88 ARG A CA 1
ATOM 645 C C . ARG A 1 88 ? 14.491 19.361 -31.710 1.00 50.78 88 ARG A C 1
ATOM 647 O O . ARG A 1 88 ? 15.321 18.871 -30.956 1.00 50.78 88 ARG A O 1
ATOM 654 N N . CYS A 1 89 ? 13.184 19.368 -31.449 1.00 41.12 89 CYS A N 1
ATOM 655 C CA . CYS A 1 89 ? 12.647 18.816 -30.202 1.00 41.12 89 CYS A CA 1
ATOM 656 C C . CYS A 1 89 ? 12.721 17.269 -30.168 1.00 41.12 89 CYS A C 1
ATOM 658 O O . CYS A 1 89 ? 13.598 16.761 -29.483 1.00 41.12 89 CYS A O 1
ATOM 660 N N . SER A 1 90 ? 11.933 16.525 -30.971 1.00 44.69 90 SER A N 1
ATOM 661 C CA . SER A 1 90 ? 11.912 15.023 -31.045 1.00 44.69 90 SER A CA 1
ATOM 662 C C . SER A 1 90 ? 11.203 14.333 -29.821 1.00 44.69 90 SER A C 1
ATOM 664 O O . SER A 1 90 ? 10.676 15.094 -29.026 1.00 44.69 90 SER A O 1
ATOM 666 N N . PRO A 1 91 ? 11.027 12.983 -29.669 1.00 47.81 91 PRO A N 1
ATOM 667 C CA . PRO A 1 91 ? 10.053 12.344 -28.729 1.00 47.81 91 PRO A CA 1
ATOM 668 C C . PRO A 1 91 ? 10.261 12.062 -27.188 1.00 47.81 91 PRO A C 1
ATOM 670 O O . PRO A 1 91 ? 9.337 12.403 -26.475 1.00 47.81 91 PRO A O 1
ATOM 673 N N . TRP A 1 92 ? 11.264 11.401 -26.575 1.00 36.47 92 TRP A N 1
ATOM 674 C CA . TRP A 1 92 ? 11.271 11.075 -25.093 1.00 36.47 92 TRP A CA 1
ATOM 675 C C . TRP A 1 92 ? 12.664 11.000 -24.352 1.00 36.47 92 TRP A C 1
ATOM 677 O O . TRP A 1 92 ? 13.267 12.047 -24.131 1.00 36.47 92 TRP A O 1
ATOM 687 N N . PRO A 1 93 ? 13.235 9.850 -23.923 1.00 46.00 93 PRO A N 1
ATOM 688 C CA . PRO A 1 93 ? 14.703 9.626 -24.052 1.00 46.00 93 PRO A CA 1
ATOM 689 C C . PRO A 1 93 ? 15.049 8.395 -24.926 1.00 46.00 93 PRO A C 1
ATOM 691 O O . PRO A 1 93 ? 14.228 7.478 -24.978 1.00 46.00 93 PRO A O 1
ATOM 694 N N . PRO A 1 94 ? 16.221 8.318 -25.619 1.00 52.28 94 PRO A N 1
ATOM 695 C CA . PRO A 1 94 ? 16.585 7.164 -26.467 1.00 52.28 94 PRO A CA 1
ATOM 696 C C . PRO A 1 94 ? 16.424 5.865 -25.656 1.00 52.28 94 PRO A C 1
ATOM 698 O O . PRO A 1 94 ? 17.157 5.662 -24.697 1.00 52.28 94 PRO A O 1
ATOM 701 N N . ALA A 1 95 ? 15.454 4.982 -25.918 1.00 52.88 95 ALA A N 1
ATOM 702 C CA . ALA A 1 95 ? 14.839 4.552 -27.184 1.00 52.88 95 ALA A CA 1
ATOM 703 C C . ALA A 1 95 ? 14.050 5.544 -28.085 1.00 52.88 95 ALA A C 1
ATOM 705 O O . ALA A 1 95 ? 13.836 5.223 -29.250 1.00 52.88 95 ALA A O 1
ATOM 706 N N . VAL A 1 96 ? 13.660 6.741 -27.634 1.00 51.81 96 VAL A N 1
ATOM 707 C CA . VAL A 1 96 ? 13.024 7.817 -28.437 1.00 51.81 96 VAL A CA 1
ATOM 708 C C . VAL A 1 96 ? 13.346 9.200 -27.811 1.00 51.81 96 VAL A C 1
ATOM 710 O O . VAL A 1 96 ? 12.968 9.338 -26.675 1.00 51.81 96 VAL A O 1
ATOM 713 N N . PRO A 1 97 ? 13.977 10.250 -28.408 1.00 50.38 97 PRO A N 1
ATOM 714 C CA . PRO A 1 97 ? 14.522 11.411 -27.619 1.00 50.38 97 PRO A CA 1
ATOM 715 C C . PRO A 1 97 ? 13.741 12.769 -27.604 1.00 50.38 97 PRO A C 1
ATOM 717 O O . PRO A 1 97 ? 13.522 13.312 -28.672 1.00 50.38 97 PRO A O 1
ATOM 720 N N . SER A 1 98 ? 13.447 13.357 -26.427 1.00 49.69 98 SER A N 1
ATOM 721 C CA . SER A 1 98 ? 12.748 14.618 -25.995 1.00 49.69 98 SER A CA 1
ATOM 722 C C . SER A 1 98 ? 11.235 14.704 -25.584 1.00 49.69 98 SER A C 1
ATOM 724 O O . SER A 1 98 ? 10.893 14.365 -24.457 1.00 49.69 98 SER A O 1
ATOM 726 N N . TRP A 1 99 ? 10.340 15.322 -26.384 1.00 45.38 99 TRP A N 1
ATOM 727 C CA . TRP A 1 99 ? 9.181 16.154 -25.949 1.00 45.38 99 TRP A CA 1
ATOM 728 C C . TRP A 1 99 ? 7.730 15.634 -26.164 1.00 45.38 99 TRP A C 1
ATOM 730 O O . TRP A 1 99 ? 6.777 16.401 -26.070 1.00 45.38 99 TRP A O 1
ATOM 740 N N . CYS A 1 100 ? 7.515 14.352 -26.459 1.00 43.47 100 CYS A N 1
ATOM 741 C CA . CYS A 1 100 ? 6.206 13.684 -26.631 1.00 43.47 100 CYS A CA 1
ATOM 742 C C . CYS A 1 100 ? 5.370 13.621 -25.332 1.00 43.47 100 CYS A C 1
ATOM 744 O O . CYS A 1 100 ? 4.280 13.048 -25.312 1.00 43.47 100 CYS A O 1
ATOM 746 N N . TRP A 1 101 ? 5.883 14.191 -24.242 1.00 37.38 101 TRP A N 1
ATOM 747 C CA . TRP A 1 101 ? 5.193 14.375 -22.972 1.00 37.38 101 TRP A CA 1
ATOM 748 C C . TRP A 1 101 ? 4.781 15.847 -22.804 1.00 37.38 101 TRP A C 1
ATOM 750 O O . TRP A 1 101 ? 5.636 16.730 -22.901 1.00 37.38 101 TRP A O 1
ATOM 760 N N . PRO A 1 102 ? 3.490 16.137 -22.556 1.00 47.62 102 PRO A N 1
ATOM 761 C CA . PRO A 1 102 ? 2.996 17.503 -22.445 1.00 47.62 102 PRO A CA 1
ATOM 762 C C . PRO A 1 102 ? 3.369 18.151 -21.102 1.00 47.62 102 PRO A C 1
ATOM 764 O O . PRO A 1 102 ? 3.483 17.499 -20.066 1.00 47.62 102 PRO A O 1
ATOM 767 N N . SER A 1 103 ? 3.512 19.475 -21.114 1.00 48.72 103 SER A N 1
ATOM 768 C CA . SER A 1 103 ? 3.726 20.310 -19.926 1.00 48.72 103 SER A CA 1
ATOM 769 C C . SER A 1 103 ? 3.128 21.711 -20.149 1.00 48.72 103 SER A C 1
ATOM 771 O O . SER A 1 103 ? 2.835 22.057 -21.296 1.00 48.72 103 SER A O 1
ATOM 773 N N . PRO A 1 104 ? 2.836 22.501 -19.094 1.00 43.31 104 PRO A N 1
ATOM 774 C CA . PRO A 1 104 ? 1.486 23.076 -18.923 1.00 43.31 104 PRO A CA 1
ATOM 775 C C . PRO A 1 104 ? 1.113 24.318 -19.757 1.00 43.31 104 PRO A C 1
ATOM 777 O O . PRO A 1 104 ? 0.181 25.033 -19.403 1.00 43.31 104 PRO A O 1
ATOM 780 N N . ALA A 1 105 ? 1.828 24.614 -20.843 1.00 43.81 105 ALA A N 1
ATOM 781 C CA . ALA A 1 105 ? 1.750 25.883 -21.572 1.00 43.81 105 ALA A CA 1
ATOM 782 C C . ALA A 1 105 ? 0.730 25.920 -22.735 1.00 43.81 105 ALA A C 1
ATOM 784 O O . ALA A 1 105 ? 0.737 26.867 -23.520 1.00 43.81 105 ALA A O 1
ATOM 785 N N . CYS A 1 106 ? -0.143 24.916 -22.873 1.00 42.34 106 CYS A N 1
ATOM 786 C CA . CYS A 1 106 ? -1.180 24.890 -23.911 1.00 42.34 106 CYS A CA 1
ATOM 787 C C . CYS A 1 106 ? -2.514 25.458 -23.384 1.00 42.34 106 CYS A C 1
ATOM 789 O O . CYS A 1 106 ? -3.180 24.774 -22.604 1.00 42.34 106 CYS A O 1
ATOM 791 N N . PRO A 1 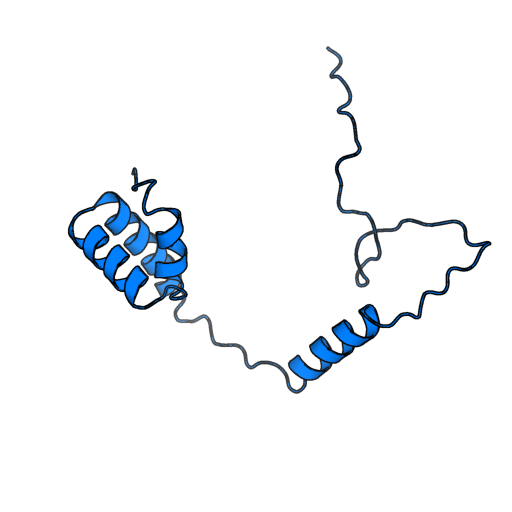107 ? -2.959 26.657 -23.813 1.00 42.03 107 PRO A N 1
ATOM 792 C CA . PRO A 1 107 ? -4.328 27.096 -23.560 1.00 42.03 107 PRO A CA 1
ATOM 793 C C . PRO A 1 107 ? -5.309 26.191 -24.316 1.00 42.03 107 PRO A C 1
ATOM 795 O O . PRO A 1 107 ? -5.072 25.835 -25.472 1.00 42.03 107 PRO A O 1
ATOM 798 N N . ALA A 1 108 ? -6.416 25.818 -23.673 1.00 40.97 108 ALA A N 1
ATOM 799 C CA . ALA A 1 108 ? -7.424 24.965 -24.295 1.00 40.97 108 ALA A CA 1
ATOM 800 C C . ALA A 1 108 ? -8.111 25.696 -25.471 1.00 40.97 108 ALA A C 1
ATOM 802 O O . ALA A 1 108 ? -8.612 26.809 -25.274 1.00 40.97 108 ALA A O 1
ATOM 803 N N . PRO A 1 109 ? -8.173 25.106 -26.681 1.00 40.06 109 PRO A N 1
ATOM 804 C CA . PRO A 1 109 ? -8.949 25.675 -27.776 1.00 40.06 109 PRO A CA 1
ATOM 805 C C . PRO A 1 109 ? -10.446 25.587 -27.450 1.00 40.06 109 PRO A C 1
ATOM 807 O O . PRO A 1 109 ? -10.940 24.540 -27.032 1.00 40.06 109 PRO A O 1
ATOM 810 N N . ALA A 1 110 ? -11.170 26.691 -27.638 1.00 48.84 110 ALA A N 1
ATOM 811 C CA . ALA A 1 110 ? -12.611 26.732 -27.409 1.00 48.84 110 ALA A CA 1
ATOM 812 C C . ALA A 1 110 ? -13.360 25.841 -28.414 1.00 48.84 110 ALA A C 1
ATOM 814 O O . ALA A 1 110 ? -13.029 25.821 -29.601 1.00 48.84 110 ALA A O 1
ATOM 815 N N . ALA A 1 111 ? -14.387 25.132 -27.943 1.00 44.28 111 ALA A N 1
ATOM 816 C CA . ALA A 1 111 ? -15.234 24.307 -28.796 1.00 44.28 111 ALA A CA 1
ATOM 817 C C . ALA A 1 111 ? -16.163 25.184 -29.666 1.00 44.28 111 ALA A C 1
ATOM 819 O O . ALA A 1 111 ? -16.892 26.011 -29.109 1.00 44.28 111 ALA A O 1
ATOM 820 N N . PRO A 1 112 ? -16.170 25.018 -31.003 1.00 41.47 112 PRO A N 1
ATOM 821 C CA . PRO A 1 112 ? -17.260 25.492 -31.848 1.00 41.47 112 PRO A CA 1
ATOM 822 C C . PRO A 1 112 ? -18.497 24.583 -31.708 1.00 41.47 112 PRO A C 1
ATOM 824 O O . PRO A 1 112 ? -18.406 23.474 -31.177 1.00 41.47 112 PRO A O 1
ATOM 827 N N . LEU A 1 113 ? -19.640 25.107 -32.158 1.00 47.84 113 LEU A N 1
ATOM 828 C CA . LEU A 1 113 ? -20.996 24.566 -31.980 1.00 47.84 113 LEU A CA 1
ATOM 829 C C . LEU A 1 113 ? -21.373 23.497 -33.019 1.00 47.84 113 LEU A C 1
ATOM 831 O O . LEU A 1 113 ? -20.932 23.645 -34.181 1.00 47.84 113 LEU A O 1
#

Radius of gyration: 24.04 Å; chains: 1; bounding box: 51×47×51 Å

pLDDT: mean 76.16, std 22.83, range [36.47, 97.31]